Protein AF-A0A226T5U4-F1 (afdb_monomer_lite)

Structure (mmCIF, N/CA/C/O backbone):
data_AF-A0A226T5U4-F1
#
_entry.id   AF-A0A226T5U4-F1
#
loop_
_atom_site.group_PDB
_atom_site.id
_atom_site.type_symbol
_atom_site.label_atom_id
_atom_site.label_alt_id
_atom_site.label_comp_id
_atom_site.label_asym_id
_atom_site.label_entity_id
_atom_site.label_seq_id
_atom_site.pdbx_PDB_ins_code
_atom_site.Cartn_x
_atom_site.Cartn_y
_atom_site.Cartn_z
_atom_site.occupancy
_atom_site.B_iso_or_equiv
_atom_site.auth_seq_id
_atom_site.auth_comp_id
_atom_site.auth_asym_id
_atom_site.auth_atom_id
_atom_site.pdbx_PDB_model_num
ATOM 1 N N . MET A 1 1 ? 5.514 -3.169 -27.239 1.00 51.84 1 MET A N 1
ATOM 2 C CA . MET A 1 1 ? 5.078 -4.554 -26.920 1.00 51.84 1 MET A CA 1
ATOM 3 C C . MET A 1 1 ? 5.274 -4.950 -25.451 1.00 51.84 1 MET A C 1
ATOM 5 O O . MET A 1 1 ? 4.385 -5.604 -24.921 1.00 51.84 1 MET A O 1
ATOM 9 N N . ALA A 1 2 ? 6.348 -4.530 -24.764 1.00 58.66 2 ALA A N 1
ATOM 10 C CA . ALA A 1 2 ? 6.584 -4.866 -23.348 1.00 58.66 2 ALA A CA 1
ATOM 11 C C . ALA A 1 2 ? 5.490 -4.359 -22.379 1.00 58.66 2 ALA A C 1
ATOM 13 O O . ALA A 1 2 ? 5.026 -5.118 -21.535 1.00 58.66 2 ALA A O 1
ATOM 14 N N . GLY A 1 3 ? 4.996 -3.126 -22.564 1.00 50.44 3 GLY A N 1
ATOM 15 C CA . GLY A 1 3 ? 3.974 -2.541 -21.680 1.00 50.44 3 GLY A CA 1
ATOM 16 C C . GLY A 1 3 ? 2.631 -3.283 -21.675 1.00 50.44 3 GLY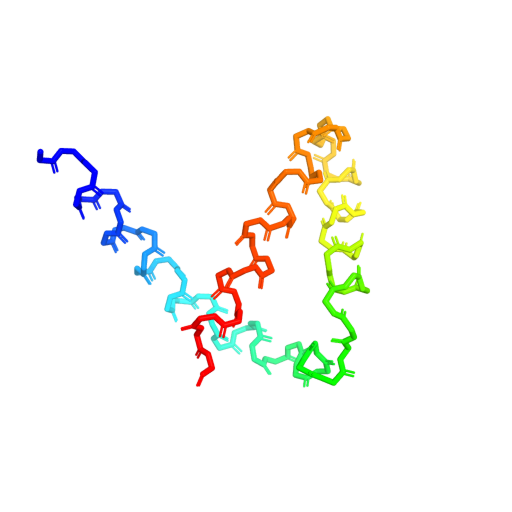 A C 1
ATOM 17 O O . GLY A 1 3 ? 2.030 -3.455 -20.623 1.00 50.44 3 GLY A O 1
ATOM 18 N N . ARG A 1 4 ? 2.185 -3.810 -22.826 1.00 56.44 4 ARG A N 1
ATOM 19 C CA . ARG A 1 4 ? 0.934 -4.589 -22.915 1.00 56.44 4 ARG A CA 1
ATOM 20 C C . ARG A 1 4 ? 1.054 -5.932 -22.196 1.00 56.44 4 ARG A C 1
ATOM 22 O O . ARG A 1 4 ? 0.104 -6.369 -21.563 1.00 56.44 4 ARG A O 1
ATOM 29 N N . LYS A 1 5 ? 2.220 -6.576 -22.286 1.00 68.94 5 LYS A N 1
ATOM 30 C CA . LYS A 1 5 ? 2.478 -7.866 -21.636 1.00 68.94 5 LYS A CA 1
ATOM 31 C C . LYS A 1 5 ? 2.549 -7.705 -20.114 1.00 68.94 5 LYS A C 1
ATOM 33 O O . LYS A 1 5 ? 1.874 -8.441 -19.407 1.00 68.94 5 LYS A O 1
ATOM 38 N N . ALA A 1 6 ? 3.246 -6.665 -19.649 1.00 58.00 6 ALA A N 1
ATOM 39 C CA . ALA A 1 6 ? 3.294 -6.294 -18.238 1.00 58.00 6 ALA A CA 1
ATOM 40 C C . ALA A 1 6 ? 1.903 -5.933 -17.686 1.00 58.00 6 ALA A C 1
ATOM 42 O O . ALA A 1 6 ? 1.535 -6.394 -16.614 1.00 58.00 6 ALA A O 1
ATOM 43 N N . ALA A 1 7 ? 1.088 -5.178 -18.433 1.00 55.47 7 ALA A N 1
ATOM 44 C CA . ALA A 1 7 ? -0.276 -4.842 -18.019 1.00 55.47 7 ALA A CA 1
ATOM 45 C C . ALA A 1 7 ? -1.181 -6.081 -17.887 1.00 55.47 7 ALA A C 1
ATOM 47 O O . ALA A 1 7 ? -1.970 -6.167 -16.951 1.00 55.47 7 ALA A O 1
ATOM 48 N N . VAL A 1 8 ? -1.047 -7.062 -18.788 1.00 69.25 8 VAL A N 1
ATOM 49 C CA . VAL A 1 8 ? -1.787 -8.335 -18.708 1.00 69.25 8 VAL A CA 1
ATOM 50 C C . VAL A 1 8 ? -1.320 -9.178 -17.520 1.00 69.25 8 VAL A C 1
ATOM 52 O O . VAL A 1 8 ? -2.150 -9.756 -16.821 1.00 69.25 8 VAL A O 1
ATOM 55 N N . GLU A 1 9 ? -0.015 -9.233 -17.252 1.00 69.31 9 GLU A N 1
ATOM 56 C CA . GLU A 1 9 ? 0.518 -9.907 -16.062 1.00 69.31 9 GLU A CA 1
ATOM 57 C C . GLU A 1 9 ? 0.014 -9.263 -14.770 1.00 69.31 9 GLU A C 1
ATOM 59 O O . GLU A 1 9 ? -0.490 -9.969 -13.898 1.00 69.31 9 GLU A O 1
ATOM 64 N N . VAL A 1 10 ? 0.067 -7.933 -14.676 1.00 65.88 10 VAL A N 1
ATOM 65 C CA . VAL A 1 10 ? -0.458 -7.183 -13.528 1.00 65.88 10 VAL A CA 1
ATOM 66 C C . VAL A 1 10 ? -1.962 -7.412 -13.374 1.00 65.88 10 VAL A C 1
ATOM 68 O O . VAL A 1 10 ? -2.407 -7.726 -12.275 1.00 65.88 10 VAL A O 1
ATOM 71 N N . GLY A 1 11 ? -2.740 -7.350 -14.458 1.00 65.81 11 GLY A N 1
ATOM 72 C CA . GLY A 1 11 ? -4.178 -7.636 -14.433 1.00 65.81 11 GLY A CA 1
ATOM 73 C C . GLY A 1 11 ? -4.499 -9.059 -13.959 1.00 65.81 11 GLY A C 1
ATOM 74 O O . GLY A 1 11 ? -5.408 -9.255 -13.157 1.00 65.81 11 GLY A O 1
ATOM 75 N N . ASN A 1 12 ? -3.712 -10.056 -14.372 1.00 73.81 12 ASN A N 1
ATOM 76 C CA . ASN A 1 12 ? -3.866 -11.438 -13.908 1.00 73.81 12 ASN A CA 1
ATOM 77 C C . ASN A 1 12 ? -3.515 -11.607 -12.427 1.00 73.81 12 ASN A C 1
ATOM 79 O O . ASN A 1 12 ? -4.198 -12.345 -11.713 1.00 73.81 12 ASN A O 1
ATOM 83 N N . VAL A 1 13 ? -2.459 -10.940 -11.958 1.00 73.06 13 VAL A N 1
ATOM 84 C CA . VAL A 1 13 ? -2.100 -10.925 -10.535 1.00 73.06 13 VAL A CA 1
ATOM 85 C C . VAL A 1 13 ? -3.214 -10.262 -9.729 1.00 73.06 13 VAL A C 1
ATOM 87 O O . VAL A 1 13 ? -3.678 -10.856 -8.757 1.00 73.06 13 VAL A O 1
ATOM 90 N N . LEU A 1 14 ? -3.705 -9.101 -10.176 1.00 61.53 14 LEU A N 1
ATOM 91 C CA . LEU A 1 14 ? -4.817 -8.377 -9.561 1.00 61.53 14 LEU A CA 1
ATOM 92 C C . LEU A 1 14 ? -6.075 -9.242 -9.486 1.00 61.53 14 LEU A C 1
ATOM 94 O O . LEU A 1 14 ? -6.626 -9.396 -8.401 1.00 61.53 14 LEU A O 1
ATOM 98 N N . ASN A 1 15 ? -6.475 -9.906 -10.571 1.00 71.69 15 ASN A N 1
ATOM 99 C CA . ASN A 1 15 ? -7.630 -10.811 -10.572 1.00 71.69 15 ASN A CA 1
ATOM 100 C C . ASN A 1 15 ? -7.485 -11.969 -9.573 1.00 71.69 15 ASN A C 1
ATOM 102 O O . ASN A 1 15 ? -8.465 -12.357 -8.941 1.00 71.69 15 ASN A O 1
ATOM 106 N N . LYS A 1 16 ? -6.271 -12.502 -9.378 1.00 74.50 16 LYS A N 1
ATOM 107 C CA . LYS A 1 16 ? -6.014 -13.556 -8.381 1.00 74.50 16 LYS A CA 1
ATOM 108 C C . LYS A 1 16 ? -6.105 -13.051 -6.943 1.00 74.50 16 LYS A C 1
ATOM 110 O O . LYS A 1 16 ? -6.580 -13.787 -6.081 1.00 74.50 16 LYS A O 1
ATOM 115 N N . VAL A 1 17 ? -5.652 -11.826 -6.670 1.00 58.00 17 VAL A N 1
ATOM 116 C CA . VAL A 1 17 ? -5.682 -11.255 -5.311 1.00 58.00 17 VAL A CA 1
ATOM 117 C C . VAL A 1 17 ? -7.000 -10.552 -4.987 1.00 58.00 17 VAL A C 1
ATOM 119 O O . VAL A 1 17 ? -7.330 -10.410 -3.812 1.00 58.00 17 VAL A O 1
ATOM 122 N N . THR A 1 18 ? -7.790 -10.181 -5.999 1.00 64.06 18 THR A N 1
ATOM 123 C CA . THR A 1 18 ? -9.078 -9.477 -5.864 1.00 64.06 18 THR A CA 1
ATOM 124 C C . THR A 1 18 ? -10.043 -10.170 -4.900 1.00 64.06 18 THR A C 1
ATOM 126 O O . THR A 1 18 ? -10.596 -9.475 -4.060 1.00 64.06 18 THR A O 1
ATOM 129 N N . PRO A 1 19 ? -10.231 -11.504 -4.891 1.00 64.62 19 PRO A N 1
ATOM 130 C CA . PRO A 1 19 ? -11.097 -12.160 -3.907 1.00 64.62 19 PRO A CA 1
ATOM 131 C C . PRO A 1 19 ? -10.597 -12.019 -2.462 1.00 64.62 19 PRO A C 1
ATOM 133 O O . PRO A 1 19 ? -11.400 -11.907 -1.542 1.00 64.62 19 PRO A O 1
ATOM 136 N N . THR A 1 20 ? -9.280 -12.004 -2.245 1.00 63.09 20 THR A N 1
ATOM 137 C CA . THR A 1 20 ? -8.673 -11.778 -0.922 1.00 63.09 20 THR A CA 1
ATOM 138 C C . THR A 1 20 ? -8.786 -10.313 -0.510 1.00 63.09 20 THR A C 1
ATOM 140 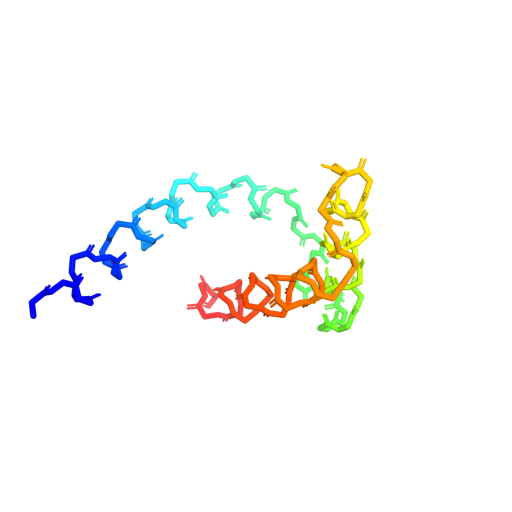O O . THR A 1 20 ? -9.116 -10.028 0.636 1.00 63.09 20 THR A O 1
ATOM 143 N N . LEU A 1 21 ? -8.606 -9.383 -1.451 1.00 56.31 21 LEU A N 1
ATOM 144 C CA . LEU A 1 21 ? -8.836 -7.952 -1.234 1.00 56.31 21 LEU A CA 1
ATOM 145 C C . LEU A 1 21 ? -10.324 -7.661 -0.980 1.00 56.31 21 LEU A C 1
ATOM 147 O O . LEU A 1 21 ? -10.657 -6.890 -0.094 1.00 56.31 21 LEU A O 1
ATOM 151 N N . ARG A 1 22 ? -11.242 -8.356 -1.653 1.00 57.38 22 ARG A N 1
ATOM 152 C CA . ARG A 1 22 ? -12.688 -8.303 -1.381 1.00 57.38 22 ARG A CA 1
ATOM 153 C C . ARG A 1 22 ? -13.062 -8.902 -0.027 1.00 57.38 22 ARG A C 1
ATOM 155 O O . ARG A 1 22 ? -14.072 -8.508 0.528 1.00 57.38 22 ARG A O 1
ATOM 162 N N . LYS A 1 23 ? -12.261 -9.813 0.542 1.00 57.31 23 LYS A N 1
ATOM 163 C CA . LYS A 1 23 ? -12.410 -10.255 1.946 1.00 57.31 23 LYS A CA 1
ATOM 164 C C . LYS A 1 23 ? -11.909 -9.217 2.951 1.00 57.31 23 LYS A C 1
ATOM 166 O O . LYS A 1 23 ? -12.290 -9.277 4.114 1.00 57.31 23 LYS A O 1
ATOM 171 N N . LEU A 1 24 ? -11.108 -8.245 2.510 1.00 54.84 24 LEU A N 1
ATOM 172 C CA . LEU A 1 24 ? -10.827 -7.026 3.271 1.00 54.84 24 LEU A CA 1
ATOM 173 C C . LEU A 1 24 ? -11.978 -6.010 3.159 1.00 54.84 24 LEU A C 1
ATOM 175 O O . LEU A 1 24 ? -11.742 -4.845 3.461 1.00 54.84 24 LEU A O 1
ATOM 179 N N . SER A 1 25 ? -13.177 -6.444 2.734 1.00 50.38 25 SER A N 1
ATOM 180 C CA . SER A 1 25 ? -14.438 -5.769 2.346 1.00 50.38 25 SER A CA 1
ATOM 181 C C . SER A 1 25 ? -14.861 -4.493 3.077 1.00 50.38 25 SER A C 1
ATOM 183 O O . SER A 1 25 ? -15.826 -3.863 2.681 1.00 50.38 25 SER A O 1
ATOM 185 N N . ARG A 1 26 ? -14.146 -4.066 4.111 1.00 56.16 26 ARG A N 1
ATOM 186 C CA . ARG A 1 26 ? -14.260 -2.730 4.691 1.00 56.16 26 ARG A CA 1
ATOM 187 C C . ARG A 1 26 ? -13.493 -1.654 3.925 1.00 56.16 26 ARG A C 1
ATOM 189 O O . ARG A 1 26 ? -13.713 -0.488 4.203 1.00 56.16 26 ARG A O 1
ATOM 196 N N . TRP A 1 27 ? -12.573 -1.984 3.014 1.00 61.81 27 TRP A N 1
ATOM 197 C CA . TRP A 1 27 ? -11.780 -0.944 2.339 1.00 61.81 27 TRP A CA 1
ATOM 198 C C . TRP A 1 27 ? -12.603 -0.065 1.387 1.00 61.81 27 TRP A C 1
ATOM 200 O O . TRP A 1 27 ? -12.232 1.089 1.198 1.00 61.81 27 TRP A O 1
ATOM 210 N N . GLU A 1 28 ? -13.707 -0.574 0.830 1.00 63.09 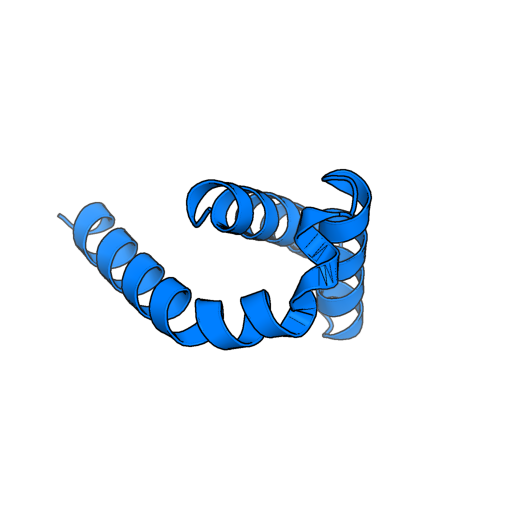28 GLU A N 1
ATOM 211 C CA . GLU A 1 28 ? -14.646 0.208 0.004 1.00 63.09 28 GLU A CA 1
ATOM 212 C C . GLU A 1 28 ? -15.354 1.295 0.834 1.00 63.09 28 GLU A C 1
ATOM 214 O O . GLU A 1 28 ? -15.561 2.404 0.347 1.00 63.09 28 GLU A O 1
ATOM 219 N N . ASP A 1 29 ? -15.622 1.019 2.116 1.00 68.56 29 ASP A N 1
ATOM 220 C CA . ASP A 1 29 ? -16.200 1.975 3.074 1.00 68.56 29 ASP A CA 1
ATOM 221 C C . ASP A 1 29 ? -15.159 2.941 3.668 1.00 68.56 29 ASP A C 1
ATOM 223 O O . ASP A 1 29 ? -15.498 3.916 4.347 1.00 68.56 29 ASP A O 1
ATOM 227 N N . LEU A 1 30 ? -13.867 2.665 3.466 1.00 70.50 30 LEU A N 1
ATOM 228 C CA . LEU A 1 30 ? -12.778 3.487 3.979 1.00 70.50 30 LEU A CA 1
ATOM 229 C C . LEU A 1 30 ? -12.381 4.555 2.961 1.00 70.50 30 LEU A C 1
ATOM 231 O O . LEU A 1 30 ? -12.291 4.326 1.755 1.00 70.50 30 LEU A O 1
ATOM 235 N N . SER A 1 31 ? -12.054 5.745 3.469 1.00 81.94 31 SER A N 1
ATOM 236 C CA . SER A 1 31 ? -11.562 6.827 2.619 1.00 81.94 31 SER A CA 1
ATOM 237 C C . SER A 1 31 ? -10.300 6.402 1.862 1.00 81.94 31 SER A C 1
ATOM 239 O O . SER A 1 31 ? -9.470 5.644 2.376 1.00 81.94 31 SER A O 1
ATOM 241 N N . PHE A 1 32 ? -10.122 6.939 0.651 1.00 82.31 32 PHE A N 1
ATOM 242 C CA . PHE A 1 32 ? -8.944 6.695 -0.192 1.00 82.31 32 PHE A CA 1
ATOM 243 C C . PHE A 1 32 ? -7.639 6.765 0.611 1.00 82.31 32 PHE A C 1
ATOM 245 O O . PHE A 1 32 ? -6.814 5.851 0.580 1.00 82.31 32 PHE A O 1
ATOM 252 N N . LYS A 1 33 ? -7.506 7.833 1.404 1.00 84.44 33 LYS A N 1
ATOM 253 C CA . LYS A 1 33 ? -6.338 8.088 2.243 1.00 84.44 33 LYS A CA 1
ATOM 254 C C . LYS A 1 33 ? -6.153 7.027 3.330 1.00 84.44 33 LYS A C 1
ATOM 256 O O . LYS A 1 33 ? -5.027 6.607 3.554 1.00 84.44 33 LYS A O 1
ATOM 261 N N . ALA A 1 34 ? -7.224 6.566 3.979 1.00 85.56 34 ALA A N 1
ATOM 262 C CA . ALA A 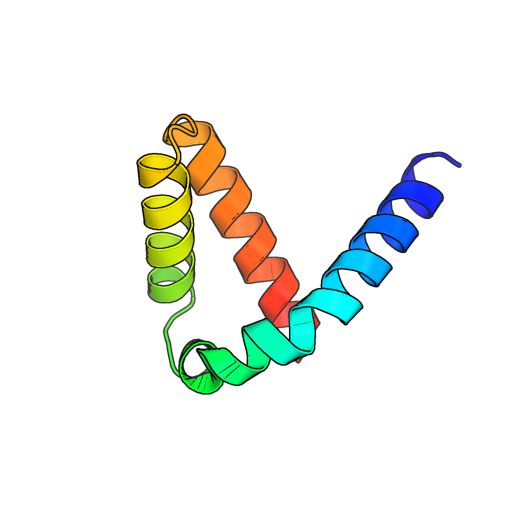1 34 ? -7.125 5.553 5.029 1.00 85.56 34 ALA A CA 1
ATOM 263 C C . ALA A 1 34 ? -6.590 4.219 4.487 1.00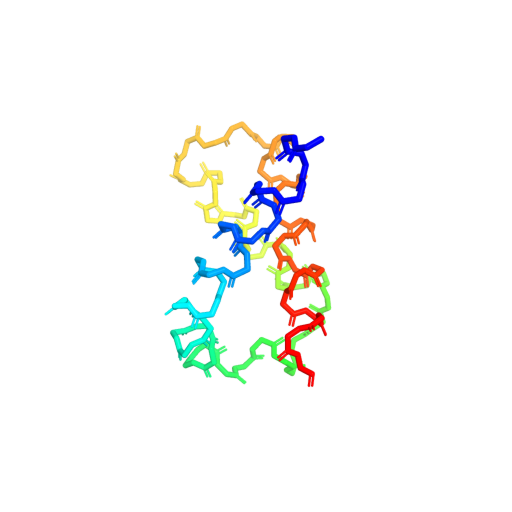 85.56 34 ALA A C 1
ATOM 265 O O . ALA A 1 34 ? -5.701 3.618 5.090 1.00 85.56 34 ALA A O 1
ATOM 266 N N . VAL A 1 35 ? -7.078 3.785 3.323 1.00 83.88 35 VAL A N 1
ATOM 267 C CA . VAL A 1 35 ? -6.605 2.549 2.684 1.00 83.88 35 VAL A CA 1
ATOM 268 C C . VAL A 1 35 ? -5.167 2.711 2.179 1.00 83.88 35 VAL A C 1
ATOM 270 O O . VAL A 1 35 ? -4.332 1.836 2.407 1.00 83.88 35 VAL A O 1
ATOM 273 N N . GLN A 1 36 ? -4.841 3.850 1.559 1.00 87.00 36 GLN A N 1
ATOM 274 C CA . GLN A 1 36 ? -3.472 4.166 1.141 1.00 87.00 36 GLN A CA 1
ATOM 275 C C . GLN A 1 36 ? -2.496 4.163 2.332 1.00 87.00 36 GLN A C 1
ATOM 277 O O . GLN A 1 36 ? -1.421 3.571 2.242 1.00 87.00 36 GLN A O 1
ATOM 282 N N . ASP A 1 37 ? -2.862 4.778 3.457 1.00 87.94 37 ASP A N 1
ATOM 283 C CA . ASP A 1 37 ? -2.014 4.856 4.651 1.00 87.94 37 ASP A CA 1
ATOM 284 C C . ASP A 1 37 ? -1.791 3.469 5.278 1.00 87.94 37 ASP A C 1
ATOM 286 O O . ASP A 1 37 ? -0.676 3.156 5.706 1.00 87.94 37 ASP A O 1
ATOM 290 N N . GLN A 1 38 ? -2.810 2.602 5.278 1.00 87.62 38 GLN A N 1
ATOM 291 C CA . GLN A 1 38 ? -2.683 1.214 5.741 1.00 87.62 38 GLN A CA 1
ATOM 292 C C . GLN A 1 38 ? -1.721 0.405 4.864 1.00 87.62 38 GLN A C 1
ATOM 294 O O . GLN A 1 38 ? -0.823 -0.259 5.386 1.00 87.62 38 GLN A O 1
ATOM 299 N N . ILE A 1 39 ? -1.855 0.504 3.537 1.00 86.81 39 ILE A N 1
ATOM 300 C CA . ILE A 1 39 ? -0.957 -0.174 2.591 1.00 86.81 39 ILE A CA 1
ATOM 301 C C . ILE A 1 39 ? 0.477 0.348 2.753 1.00 86.81 39 ILE A C 1
ATOM 303 O O . ILE A 1 39 ? 1.417 -0.442 2.836 1.00 86.81 39 ILE A O 1
ATOM 307 N N . ALA A 1 40 ? 0.658 1.668 2.851 1.00 87.25 40 ALA A N 1
ATOM 308 C CA . ALA A 1 40 ? 1.974 2.271 3.048 1.00 87.25 40 ALA A CA 1
ATOM 309 C C . ALA A 1 40 ? 2.620 1.792 4.357 1.00 87.25 40 ALA A C 1
ATOM 311 O O . ALA A 1 40 ? 3.799 1.441 4.367 1.00 87.25 40 ALA A O 1
ATOM 312 N N . SER A 1 41 ? 1.845 1.725 5.441 1.00 86.88 41 SER A N 1
ATOM 313 C CA . SER A 1 41 ? 2.316 1.258 6.750 1.00 86.88 41 SER A CA 1
ATOM 314 C C . SER A 1 41 ? 2.749 -0.209 6.711 1.00 86.88 41 SER A C 1
ATOM 316 O O . SER A 1 41 ? 3.812 -0.545 7.229 1.00 86.88 41 SER A O 1
ATOM 318 N N . ALA A 1 42 ? 1.985 -1.075 6.037 1.00 87.38 42 ALA A N 1
ATOM 319 C CA . ALA A 1 42 ? 2.331 -2.487 5.865 1.00 87.38 42 ALA A CA 1
ATOM 320 C C . ALA A 1 42 ? 3.618 -2.683 5.042 1.00 87.38 42 ALA A C 1
ATOM 322 O O . ALA A 1 42 ? 4.464 -3.513 5.384 1.00 87.38 42 ALA A O 1
ATOM 323 N N . LEU A 1 43 ? 3.800 -1.889 3.983 1.00 85.81 43 LEU A N 1
ATOM 324 C CA . LEU A 1 43 ? 5.014 -1.910 3.164 1.00 85.81 43 LEU A CA 1
ATOM 325 C C . LEU A 1 43 ? 6.238 -1.429 3.957 1.00 85.81 43 LEU A C 1
ATOM 327 O O . LEU A 1 43 ? 7.290 -2.061 3.894 1.00 85.81 43 LEU A O 1
ATOM 331 N N . ILE A 1 44 ? 6.097 -0.363 4.749 1.00 87.31 44 ILE A N 1
ATOM 332 C CA . ILE A 1 44 ? 7.172 0.137 5.623 1.00 87.31 44 ILE A CA 1
ATOM 333 C C . ILE A 1 44 ? 7.541 -0.905 6.683 1.00 87.31 44 ILE A C 1
ATOM 335 O O . ILE A 1 44 ? 8.724 -1.166 6.895 1.00 87.31 44 ILE A O 1
ATOM 339 N N . ALA A 1 45 ? 6.546 -1.544 7.307 1.00 87.50 45 ALA A N 1
ATOM 340 C CA . ALA A 1 45 ? 6.768 -2.635 8.257 1.00 87.50 45 ALA A CA 1
ATOM 341 C C . ALA A 1 45 ? 7.474 -3.842 7.610 1.00 87.50 45 ALA A C 1
ATOM 343 O O . ALA A 1 45 ? 8.204 -4.561 8.281 1.00 87.50 45 ALA A O 1
ATOM 344 N N . SER A 1 46 ? 7.317 -4.017 6.295 1.00 89.12 46 SER A N 1
ATOM 345 C CA . SER A 1 46 ? 8.016 -5.023 5.485 1.00 89.12 46 SER A CA 1
ATOM 346 C C . SER A 1 46 ? 9.381 -4.544 4.965 1.00 89.12 46 SER A C 1
ATOM 348 O O . SER A 1 46 ? 9.909 -5.106 4.008 1.00 89.12 46 SER A O 1
ATOM 350 N N . HIS A 1 47 ? 9.951 -3.496 5.569 1.00 92.88 47 HIS A N 1
ATOM 351 C CA . HIS A 1 47 ? 11.244 -2.898 5.219 1.00 92.88 47 HIS A CA 1
ATOM 352 C C . HIS A 1 47 ? 11.322 -2.235 3.830 1.00 92.88 47 HIS A C 1
ATOM 354 O O . HIS A 1 47 ? 12.417 -1.973 3.327 1.00 92.88 47 HIS A O 1
ATOM 360 N N . VAL A 1 48 ? 10.189 -1.887 3.212 1.00 89.62 48 VAL A N 1
ATOM 361 C CA . VAL A 1 48 ? 10.184 -1.036 2.012 1.00 89.62 48 VAL A CA 1
ATOM 362 C C . VAL A 1 48 ? 10.457 0.413 2.420 1.00 89.62 48 VAL A C 1
ATOM 364 O O . VAL A 1 48 ? 9.865 0.928 3.368 1.00 89.62 48 VAL A O 1
ATOM 367 N N . ASN A 1 49 ? 11.329 1.107 1.681 1.00 94.75 49 ASN A N 1
ATOM 368 C CA . ASN A 1 49 ? 11.618 2.520 1.930 1.00 94.75 49 ASN A CA 1
ATOM 369 C C . ASN A 1 49 ? 10.316 3.360 1.958 1.00 94.75 49 ASN A C 1
ATOM 371 O O . ASN A 1 49 ? 9.502 3.216 1.043 1.00 94.75 49 ASN A O 1
ATOM 375 N N . PRO A 1 50 ? 10.125 4.285 2.922 1.00 91.56 50 PRO A N 1
ATOM 376 C CA . PRO A 1 50 ? 8.895 5.071 3.051 1.00 91.56 50 PRO A CA 1
ATOM 377 C C . PRO A 1 50 ? 8.444 5.835 1.798 1.00 91.56 50 PRO A C 1
ATOM 379 O O . PRO A 1 50 ? 7.241 5.939 1.553 1.00 91.56 50 PRO A O 1
ATOM 382 N N . SER A 1 51 ? 9.360 6.385 0.993 1.00 90.81 51 SER A N 1
ATOM 383 C CA . SER A 1 51 ? 8.986 7.100 -0.241 1.00 90.81 51 SER A CA 1
ATOM 384 C C . SER A 1 51 ? 8.444 6.138 -1.303 1.00 90.81 51 SER A C 1
ATOM 386 O O . SER A 1 51 ? 7.422 6.401 -1.944 1.00 90.81 51 SER A O 1
ATOM 388 N N . THR A 1 52 ? 9.086 4.976 -1.427 1.00 87.94 52 THR A N 1
ATOM 389 C CA . THR A 1 52 ? 8.680 3.899 -2.335 1.00 87.94 52 THR A CA 1
ATOM 390 C C . THR A 1 52 ? 7.369 3.273 -1.871 1.00 87.94 52 THR A C 1
ATOM 392 O O . THR A 1 52 ? 6.452 3.110 -2.669 1.00 87.94 52 THR A O 1
ATOM 395 N N . ALA A 1 53 ? 7.228 3.015 -0.571 1.00 86.56 53 ALA A N 1
ATOM 396 C CA . ALA A 1 53 ? 6.026 2.460 0.037 1.00 86.56 53 ALA A CA 1
ATOM 397 C C . ALA A 1 53 ? 4.791 3.337 -0.213 1.00 86.56 53 ALA A C 1
ATOM 399 O O . ALA A 1 53 ? 3.749 2.824 -0.609 1.00 86.56 53 ALA A O 1
ATOM 400 N N . ARG A 1 54 ? 4.907 4.663 -0.055 1.00 87.62 54 ARG A N 1
ATOM 401 C CA . ARG A 1 54 ? 3.802 5.598 -0.340 1.00 87.62 54 ARG A CA 1
ATOM 402 C C . ARG A 1 54 ? 3.420 5.627 -1.817 1.00 87.62 54 ARG A C 1
ATOM 404 O O . ARG A 1 54 ? 2.234 5.681 -2.133 1.00 87.62 54 ARG A O 1
ATOM 411 N N . THR A 1 55 ? 4.414 5.562 -2.703 1.00 90.56 55 THR A N 1
ATOM 412 C CA . THR A 1 55 ? 4.191 5.513 -4.156 1.00 90.56 55 THR A CA 1
ATOM 413 C C . THR A 1 55 ? 3.460 4.229 -4.543 1.00 90.56 55 THR A C 1
ATOM 415 O O . THR A 1 55 ? 2.455 4.276 -5.246 1.00 90.56 55 THR A O 1
ATOM 418 N N . LEU A 1 56 ? 3.911 3.083 -4.029 1.00 84.44 56 LEU A N 1
ATOM 419 C CA . LEU A 1 56 ? 3.253 1.795 -4.248 1.00 84.44 56 LEU A CA 1
ATOM 420 C C . LEU A 1 56 ? 1.838 1.779 -3.661 1.00 84.44 56 LEU A C 1
ATOM 422 O O . LEU A 1 56 ? 0.913 1.329 -4.328 1.00 84.44 56 LEU A O 1
ATOM 426 N N . ALA A 1 57 ? 1.646 2.320 -2.458 1.00 87.38 57 ALA A N 1
ATOM 427 C CA . ALA A 1 57 ? 0.338 2.394 -1.821 1.00 87.38 57 ALA A CA 1
ATOM 428 C C . ALA A 1 57 ? -0.679 3.208 -2.633 1.00 87.38 57 ALA A C 1
ATOM 430 O O . ALA A 1 57 ? -1.831 2.795 -2.748 1.00 87.38 57 ALA A O 1
ATOM 431 N N . TYR A 1 58 ? -0.251 4.323 -3.231 1.00 88.19 58 TYR A N 1
ATOM 432 C CA . TYR A 1 58 ? -1.086 5.116 -4.135 1.00 88.19 58 TYR A CA 1
ATOM 433 C C . TYR A 1 58 ? -1.547 4.290 -5.343 1.00 88.19 58 TYR A C 1
ATOM 435 O O . TYR A 1 58 ? -2.744 4.207 -5.605 1.00 88.19 58 TYR A O 1
ATOM 443 N N . TRP A 1 59 ? -0.621 3.613 -6.032 1.00 87.12 59 TRP A N 1
ATOM 444 C CA . TRP A 1 59 ? -0.949 2.796 -7.206 1.00 87.12 59 TRP A CA 1
ATOM 445 C C . TRP A 1 59 ? -1.805 1.575 -6.873 1.00 87.12 59 TRP A C 1
ATOM 447 O O . TRP A 1 59 ? -2.720 1.252 -7.626 1.00 87.12 59 TRP A O 1
ATOM 457 N N . ILE A 1 60 ? -1.549 0.916 -5.740 1.00 83.75 60 ILE A N 1
ATOM 458 C CA . ILE A 1 60 ? -2.368 -0.208 -5.272 1.00 83.75 60 ILE A CA 1
ATOM 459 C C . ILE A 1 60 ? -3.787 0.278 -4.963 1.00 83.75 60 ILE A C 1
ATOM 461 O O . ILE A 1 60 ? -4.749 -0.367 -5.376 1.00 83.75 60 ILE A O 1
ATOM 465 N N . ARG A 1 61 ? -3.940 1.432 -4.297 1.00 83.31 61 ARG A N 1
ATOM 466 C CA . ARG A 1 61 ? -5.263 1.989 -3.991 1.00 83.31 61 ARG A CA 1
ATOM 467 C C . ARG A 1 61 ? -6.019 2.444 -5.241 1.00 83.31 61 ARG A C 1
ATOM 469 O O . ARG A 1 61 ? -7.226 2.232 -5.308 1.00 83.31 61 ARG A O 1
ATOM 476 N N . LEU A 1 62 ? -5.333 3.015 -6.226 1.00 82.75 62 LEU A N 1
ATOM 477 C CA . LEU A 1 62 ? -5.911 3.330 -7.537 1.00 82.75 62 LEU A CA 1
ATOM 478 C C . LEU A 1 62 ? -6.347 2.071 -8.288 1.00 82.75 62 LEU A C 1
ATOM 480 O O . LEU A 1 62 ? -7.445 2.024 -8.829 1.00 82.75 62 LEU A O 1
ATOM 484 N N . GLY A 1 63 ? -5.510 1.032 -8.284 1.00 77.25 63 GLY A N 1
ATOM 485 C CA . GLY A 1 63 ? -5.842 -0.253 -8.893 1.00 77.25 63 GLY A CA 1
ATOM 486 C C . GLY A 1 63 ? -7.070 -0.899 -8.252 1.00 77.25 63 GLY A C 1
ATOM 487 O O . GLY A 1 63 ? -7.911 -1.428 -8.965 1.00 77.25 63 GLY A O 1
ATOM 488 N N . LEU A 1 64 ? -7.203 -0.802 -6.927 1.00 75.31 64 LEU A N 1
ATOM 489 C CA . LEU A 1 64 ? -8.389 -1.251 -6.194 1.00 75.31 64 LEU A CA 1
ATOM 490 C C . LEU A 1 64 ? -9.667 -0.523 -6.634 1.00 75.31 64 LEU A C 1
ATOM 492 O O . LEU A 1 64 ? -10.702 -1.158 -6.777 1.00 75.31 64 LEU A O 1
ATOM 496 N N . GLU A 1 65 ? -9.584 0.782 -6.888 1.00 69.25 65 GLU A N 1
ATOM 497 C CA . GLU A 1 65 ? -10.721 1.606 -7.320 1.00 69.25 65 GLU A CA 1
ATOM 498 C C . GLU A 1 65 ? -11.213 1.255 -8.730 1.00 69.25 65 GLU A C 1
ATOM 500 O O . GLU A 1 65 ? -12.398 1.350 -9.011 1.00 69.25 65 GLU A O 1
ATOM 505 N N . LEU A 1 66 ? -10.304 0.820 -9.606 1.00 69.38 66 LEU A N 1
ATOM 506 C CA . L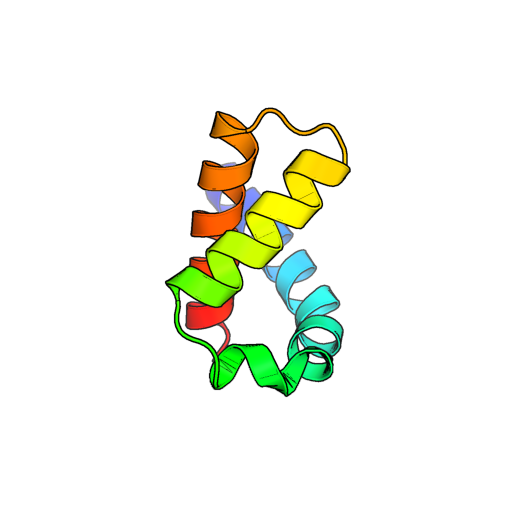EU A 1 66 ? -10.609 0.422 -10.985 1.00 69.38 66 LEU A CA 1
ATOM 507 C C . LEU A 1 66 ? -11.126 -1.025 -11.111 1.00 69.38 66 LEU A C 1
ATOM 509 O O . LEU A 1 66 ? -11.469 -1.453 -12.213 1.00 69.38 66 LEU A O 1
ATOM 513 N N . LEU A 1 67 ? -11.116 -1.799 -10.020 1.00 60.47 67 LEU A N 1
ATOM 514 C CA . LEU A 1 67 ? -11.589 -3.193 -9.964 1.00 60.47 67 LEU A CA 1
ATOM 515 C C . LEU A 1 67 ? -13.035 -3.327 -9.444 1.00 60.47 67 LEU A C 1
ATOM 517 O O . LEU A 1 67 ? -13.554 -4.451 -9.385 1.00 60.47 67 LEU A O 1
ATOM 521 N N . VAL A 1 68 ? -13.646 -2.208 -9.046 1.00 52.81 68 VAL A N 1
ATOM 522 C CA . VAL A 1 68 ? -15.053 -2.065 -8.635 1.00 52.81 68 VAL A CA 1
ATOM 523 C C . VAL A 1 68 ? -15.846 -1.507 -9.807 1.00 52.81 68 VAL A C 1
ATOM 525 O O . VAL A 1 68 ? -16.926 -2.073 -10.081 1.00 52.81 68 VAL A O 1
#

pLDDT: mean 74.46, std 13.28, range [50.38, 94.75]

Foldseek 3Di:
DVVVVVVVVVVVVCVVCVVVVCVVVCVVVDDLVVQLVVQLVVCVVVVHDSVVSSVVSNVVSVSNVVVD

Secondary structure (DSSP, 8-state):
-HHHHHHHHHHHHHHHHHHHHHHTTTTTTS-HHHHHHHHHHHHHHTT--HHHHHHHHHHHHHHHHTT-

Organism: NCBI:txid47770

Sequence (68 aa):
MAGRKAAVEVGNVLNKVTPTLRKLSRWEDLSFKAVQDQIASALIASHVNPSTARTLAYWIRLGLELLV

Radius of gyration: 12.72 Å; chains: 1; bounding box: 28×22×35 Å